Protein AF-A0A7Z1DRC7-F1 (afdb_monomer_lite)

Organism: NCBI:txid355591

pLDDT: mean 90.11, std 12.19, range [39.25, 98.56]

Structure (mmCIF, N/CA/C/O backbone):
data_AF-A0A7Z1DRC7-F1
#
_entry.id   AF-A0A7Z1DRC7-F1
#
loop_
_atom_site.group_PDB
_atom_site.id
_atom_site.type_symbol
_atom_site.label_atom_id
_atom_site.label_alt_id
_atom_site.label_comp_id
_atom_site.label_asym_id
_atom_site.label_entity_id
_atom_site.label_seq_id
_atom_site.pdbx_PDB_ins_code
_atom_site.Cartn_x
_atom_site.Cartn_y
_atom_site.Cartn_z
_atom_site.occupancy
_atom_site.B_iso_or_equiv
_atom_site.auth_seq_id
_atom_site.auth_comp_id
_atom_site.auth_asym_id
_atom_site.auth_atom_id
_atom_site.pdbx_PDB_model_num
ATOM 1 N N . MET A 1 1 ? 18.054 2.352 -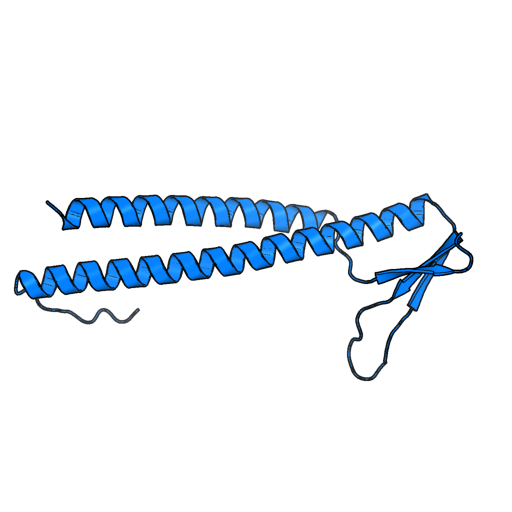37.377 1.00 63.81 1 MET A N 1
ATOM 2 C CA . MET A 1 1 ? 16.951 3.213 -36.873 1.00 63.81 1 MET A CA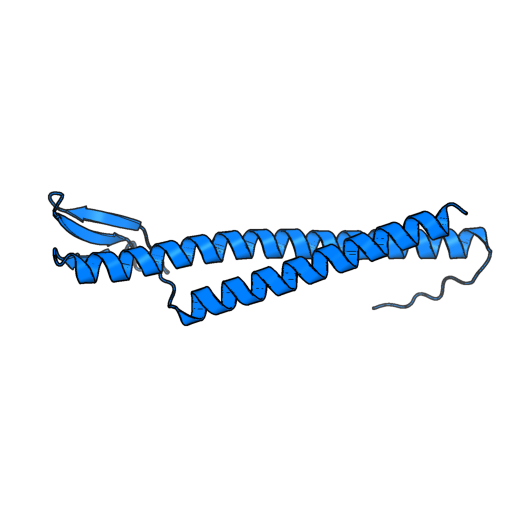 1
ATOM 3 C C . MET A 1 1 ? 15.919 2.519 -35.963 1.00 63.81 1 MET A C 1
ATOM 5 O O . MET A 1 1 ? 15.218 3.241 -35.269 1.00 63.81 1 MET A O 1
ATOM 9 N N . LYS A 1 2 ? 15.790 1.175 -35.916 1.00 77.56 2 LYS A N 1
ATOM 10 C CA . LYS A 1 2 ? 14.844 0.486 -34.998 1.00 77.56 2 LYS A CA 1
ATOM 11 C C . LYS A 1 2 ? 15.311 0.447 -33.530 1.00 77.56 2 LYS A C 1
ATOM 13 O O . LYS A 1 2 ? 14.524 0.771 -32.655 1.00 77.56 2 LYS A O 1
ATOM 18 N N . VAL A 1 3 ? 16.591 0.157 -33.279 1.00 76.88 3 VAL A N 1
ATOM 19 C CA . VAL A 1 3 ? 17.167 0.044 -31.918 1.00 76.88 3 VAL A CA 1
ATOM 20 C C . VAL A 1 3 ? 17.033 1.338 -31.108 1.00 76.88 3 VAL A C 1
ATOM 22 O O . VAL A 1 3 ? 16.584 1.298 -29.972 1.00 76.88 3 VAL A O 1
ATOM 25 N N . LEU A 1 4 ? 17.327 2.496 -31.712 1.00 79.25 4 LEU A N 1
ATOM 26 C CA . LEU A 1 4 ? 17.179 3.800 -31.046 1.00 79.25 4 LEU A CA 1
ATOM 27 C C . LEU A 1 4 ? 15.726 4.101 -30.646 1.00 79.25 4 LEU A C 1
ATOM 29 O O . LEU A 1 4 ? 15.490 4.685 -29.595 1.00 79.25 4 LEU A O 1
ATOM 33 N N . LYS A 1 5 ? 14.747 3.677 -31.461 1.00 81.25 5 LYS A N 1
ATOM 34 C CA . LYS A 1 5 ? 13.321 3.829 -31.131 1.00 81.25 5 LYS A CA 1
ATOM 35 C C . LYS A 1 5 ? 12.917 2.925 -29.965 1.00 81.25 5 LYS A C 1
ATOM 37 O O . LYS A 1 5 ? 12.190 3.373 -29.086 1.00 81.25 5 LYS A O 1
ATOM 42 N N . SER A 1 6 ? 13.407 1.684 -29.941 1.00 85.31 6 SER A N 1
ATOM 43 C CA . SER A 1 6 ? 13.186 0.757 -28.825 1.00 85.31 6 SER A CA 1
ATOM 44 C C . SER A 1 6 ? 13.815 1.268 -27.528 1.00 85.31 6 SER A C 1
ATOM 46 O O . SER A 1 6 ? 13.143 1.274 -26.505 1.00 85.31 6 SE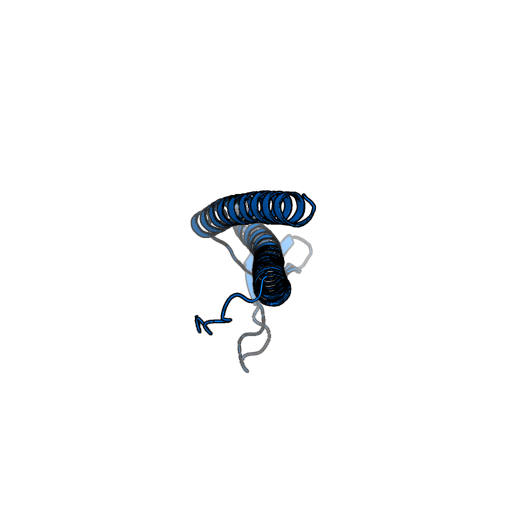R A O 1
ATOM 48 N N . LEU A 1 7 ? 15.049 1.780 -27.579 1.00 88.12 7 LEU A N 1
ATOM 49 C CA . LEU A 1 7 ? 15.734 2.341 -26.412 1.00 88.12 7 LEU A CA 1
ATOM 50 C C . LEU A 1 7 ? 14.983 3.548 -25.834 1.00 88.12 7 LEU A C 1
ATOM 52 O O . LEU A 1 7 ? 14.722 3.588 -24.637 1.00 88.12 7 LEU A O 1
ATOM 56 N N . ALA A 1 8 ? 14.573 4.492 -26.687 1.00 89.81 8 ALA A N 1
ATOM 57 C CA . ALA A 1 8 ? 13.797 5.654 -26.255 1.00 89.81 8 ALA A CA 1
ATOM 58 C C . ALA A 1 8 ? 12.453 5.250 -25.618 1.00 89.81 8 ALA A C 1
ATOM 60 O O . ALA A 1 8 ? 12.024 5.852 -24.637 1.00 89.81 8 ALA A O 1
ATOM 61 N N . SER A 1 9 ? 11.802 4.206 -26.145 1.00 92.12 9 SER A N 1
ATOM 62 C CA . SER A 1 9 ? 10.574 3.669 -25.553 1.00 92.12 9 SER A CA 1
ATOM 63 C C . SER A 1 9 ? 10.816 3.028 -24.185 1.00 92.12 9 SER A C 1
ATOM 65 O O . SER A 1 9 ? 10.025 3.259 -23.275 1.00 92.12 9 SER A O 1
ATOM 67 N N . ILE A 1 10 ? 11.877 2.227 -24.031 1.00 92.06 10 ILE A N 1
ATOM 68 C CA . ILE A 1 10 ? 12.229 1.591 -22.751 1.00 92.06 10 ILE A CA 1
ATOM 69 C C . ILE A 1 10 ? 12.542 2.665 -21.709 1.00 92.06 10 ILE A C 1
ATOM 71 O O . ILE A 1 10 ? 12.008 2.617 -20.606 1.00 92.06 10 ILE A O 1
ATOM 75 N N . GLN A 1 11 ? 13.324 3.682 -22.082 1.00 92.81 11 GLN A N 1
ATOM 76 C CA . GLN A 1 11 ? 13.646 4.801 -21.201 1.00 92.81 11 GLN A CA 1
ATOM 77 C C . GLN A 1 11 ? 12.384 5.534 -20.724 1.00 92.81 11 GLN A C 1
ATOM 79 O O . GLN A 1 11 ? 12.211 5.738 -19.524 1.00 92.81 11 GLN A O 1
ATOM 84 N N . ALA A 1 12 ? 11.469 5.878 -21.636 1.00 95.00 12 ALA A N 1
ATOM 85 C CA . ALA A 1 12 ? 10.235 6.573 -21.274 1.00 95.00 12 ALA A CA 1
ATOM 86 C C . ALA A 1 12 ? 9.348 5.740 -20.329 1.00 95.00 12 ALA A C 1
ATOM 88 O O . ALA A 1 12 ? 8.743 6.277 -19.400 1.00 95.00 12 ALA A O 1
ATOM 89 N N . GLN A 1 13 ? 9.279 4.421 -20.544 1.00 96.06 13 GLN A N 1
ATOM 90 C CA . GLN A 1 13 ? 8.551 3.512 -19.657 1.00 96.06 13 GLN A CA 1
ATOM 91 C C . GLN A 1 13 ? 9.223 3.405 -18.284 1.00 96.06 13 GLN A C 1
ATOM 93 O O . GLN A 1 13 ? 8.529 3.458 -17.271 1.00 96.06 13 GLN A O 1
ATOM 98 N N . TYR A 1 14 ? 10.553 3.322 -18.240 1.00 96.12 14 TYR A N 1
ATOM 99 C CA . TYR A 1 14 ? 11.318 3.269 -16.997 1.00 96.12 14 TYR A CA 1
ATOM 100 C C . TYR A 1 14 ? 11.079 4.522 -16.146 1.00 96.12 14 TYR A C 1
ATOM 102 O O . TYR A 1 14 ? 10.688 4.419 -14.984 1.00 96.12 14 TYR A O 1
ATOM 110 N N . GLU A 1 15 ? 11.218 5.710 -16.742 1.00 96.31 15 GLU A N 1
ATOM 111 C CA . GLU A 1 15 ? 10.976 6.992 -16.068 1.00 96.31 15 GLU A CA 1
ATOM 112 C C . GLU A 1 15 ? 9.542 7.092 -15.523 1.00 96.31 15 GLU A C 1
ATOM 114 O O . GLU A 1 15 ? 9.332 7.515 -14.383 1.00 96.31 15 GLU A O 1
ATOM 119 N N . ALA A 1 16 ? 8.547 6.655 -16.302 1.00 97.12 16 ALA A N 1
ATOM 120 C CA . ALA A 1 16 ? 7.152 6.652 -15.872 1.00 97.12 16 ALA A CA 1
ATOM 121 C C . ALA A 1 16 ? 6.911 5.715 -14.675 1.00 97.12 16 ALA A C 1
ATOM 123 O O . ALA A 1 16 ? 6.231 6.098 -13.720 1.00 97.12 16 ALA A O 1
ATOM 124 N N . VAL A 1 17 ? 7.482 4.507 -14.703 1.00 97.25 17 VAL A N 1
ATOM 125 C CA . VAL A 1 17 ? 7.333 3.524 -13.622 1.00 97.25 17 VAL A CA 1
ATOM 126 C C . VAL A 1 17 ? 8.032 3.995 -12.346 1.00 97.25 17 VAL A C 1
ATOM 128 O O . VAL A 1 17 ? 7.432 3.921 -11.274 1.00 97.25 17 VAL A O 1
ATOM 131 N N . VAL A 1 18 ? 9.254 4.533 -12.442 1.00 97.25 18 VAL A N 1
ATOM 132 C CA . VAL A 1 18 ? 9.982 5.087 -11.286 1.00 97.25 18 VAL A CA 1
ATOM 133 C C . VAL A 1 18 ? 9.192 6.221 -10.639 1.00 97.25 18 VAL A C 1
ATOM 135 O O . VAL A 1 18 ? 8.982 6.209 -9.425 1.00 97.25 18 VAL A O 1
ATOM 138 N N . ARG A 1 19 ? 8.675 7.159 -11.441 1.00 97.88 19 ARG A N 1
ATOM 139 C CA . ARG A 1 19 ? 7.872 8.280 -10.937 1.00 97.88 19 ARG A CA 1
ATOM 140 C C . ARG A 1 19 ? 6.617 7.811 -10.202 1.00 97.88 19 ARG A C 1
ATOM 142 O O . ARG A 1 19 ? 6.254 8.373 -9.167 1.00 97.88 19 ARG A O 1
ATOM 149 N N . GLU A 1 20 ? 5.948 6.787 -10.726 1.00 97.69 20 GLU A N 1
ATOM 150 C CA . GLU A 1 20 ? 4.774 6.214 -10.070 1.00 97.69 20 GLU A CA 1
ATOM 151 C C . GLU A 1 20 ? 5.153 5.536 -8.747 1.00 97.69 20 GLU A C 1
ATOM 153 O O . GLU A 1 20 ? 4.491 5.765 -7.736 1.00 97.69 20 GLU A O 1
ATOM 158 N N . ILE A 1 21 ? 6.246 4.764 -8.715 1.00 97.81 21 ILE A N 1
ATOM 159 C CA . ILE A 1 21 ? 6.758 4.139 -7.486 1.00 97.81 21 ILE A CA 1
ATOM 160 C C . ILE A 1 2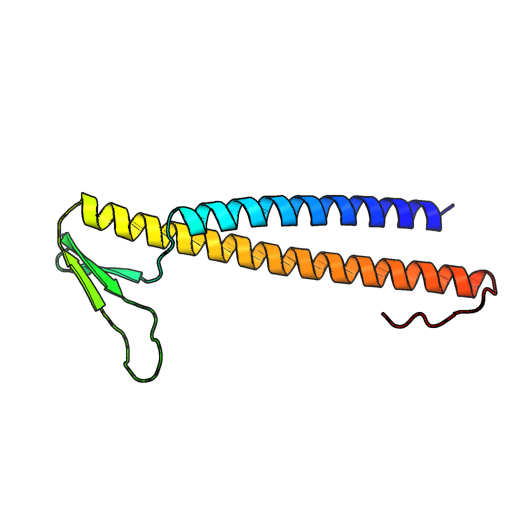1 ? 7.033 5.194 -6.410 1.00 97.81 21 ILE A C 1
ATOM 162 O O . ILE A 1 21 ? 6.610 5.030 -5.264 1.00 97.81 21 ILE A O 1
ATOM 166 N N . GLU A 1 22 ? 7.706 6.290 -6.761 1.00 97.62 22 GLU A N 1
ATOM 167 C CA . GLU A 1 22 ? 7.979 7.389 -5.830 1.00 97.62 22 GLU A CA 1
ATOM 168 C C . GLU A 1 22 ? 6.685 8.006 -5.285 1.00 97.62 22 GLU A C 1
ATOM 170 O O . GLU A 1 22 ? 6.546 8.191 -4.072 1.00 97.62 22 GLU A O 1
ATOM 175 N N . SER A 1 23 ? 5.699 8.254 -6.154 1.00 97.94 23 SER A N 1
ATOM 176 C CA . SER A 1 23 ? 4.391 8.782 -5.748 1.00 97.94 23 SER A CA 1
ATOM 177 C C . SER A 1 23 ? 3.662 7.851 -4.773 1.00 97.94 23 SER A C 1
ATOM 179 O O . SER A 1 23 ? 3.153 8.299 -3.740 1.00 97.94 23 SER A O 1
ATOM 181 N N . LEU A 1 24 ? 3.635 6.546 -5.057 1.00 98.06 24 LEU A N 1
ATOM 182 C CA . LEU A 1 24 ? 2.982 5.556 -4.198 1.00 98.06 24 LEU A CA 1
ATOM 183 C C . LEU A 1 24 ? 3.692 5.421 -2.845 1.00 98.06 24 LEU A C 1
ATOM 185 O O . LEU A 1 24 ? 3.019 5.351 -1.816 1.00 98.06 24 LEU A O 1
ATOM 189 N N . LYS A 1 25 ? 5.031 5.481 -2.811 1.00 97.81 25 LYS A N 1
ATOM 190 C CA . LYS A 1 25 ? 5.809 5.476 -1.559 1.00 97.81 25 LYS A CA 1
ATOM 191 C C . LYS A 1 25 ? 5.500 6.688 -0.680 1.00 97.81 25 LYS A C 1
ATOM 193 O O . LYS A 1 25 ? 5.395 6.553 0.541 1.00 97.81 25 LYS A O 1
ATOM 198 N N . VAL A 1 26 ? 5.303 7.869 -1.273 1.00 98.25 26 VAL A N 1
ATOM 199 C CA . VAL A 1 26 ? 4.867 9.064 -0.529 1.00 98.25 26 VAL A CA 1
ATOM 200 C C . VAL A 1 26 ? 3.492 8.838 0.107 1.00 98.25 26 VAL A C 1
ATOM 202 O O . VAL A 1 26 ? 3.321 9.125 1.294 1.00 98.25 26 VAL A O 1
ATOM 205 N N . LYS A 1 27 ? 2.534 8.270 -0.638 1.00 98.25 27 LYS A N 1
ATOM 206 C CA . LYS A 1 27 ? 1.189 7.955 -0.123 1.00 98.25 27 LYS A CA 1
ATOM 207 C C . LYS A 1 27 ? 1.229 6.920 1.003 1.00 98.25 27 LYS A C 1
ATOM 209 O O . LYS A 1 27 ? 0.681 7.171 2.074 1.00 98.25 27 LYS A O 1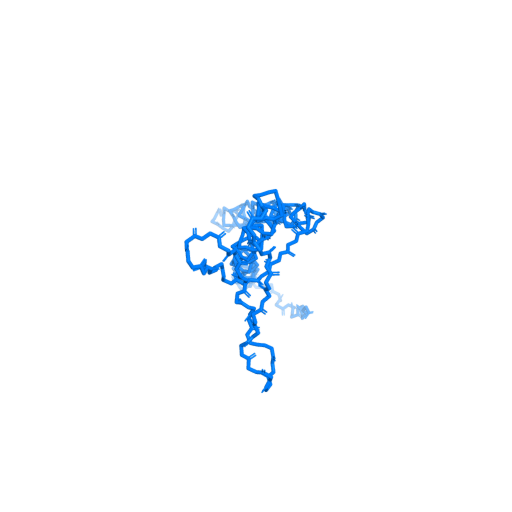
ATOM 214 N N . GLN A 1 28 ? 1.953 5.816 0.819 1.00 98.19 28 GLN A N 1
ATOM 215 C CA . GLN A 1 28 ? 2.147 4.798 1.856 1.00 98.19 28 GLN A CA 1
ATOM 216 C C . GLN A 1 28 ? 2.735 5.385 3.148 1.00 98.19 28 GLN A C 1
ATOM 218 O O . GLN A 1 28 ? 2.279 5.066 4.248 1.00 98.19 28 GLN A O 1
ATOM 223 N N . ASN A 1 29 ? 3.722 6.279 3.033 1.00 98.19 29 ASN A N 1
ATOM 224 C CA . ASN A 1 29 ? 4.310 6.953 4.190 1.00 98.19 29 ASN A CA 1
ATOM 225 C C . ASN A 1 29 ? 3.317 7.887 4.894 1.00 98.19 29 ASN A C 1
ATOM 227 O O . ASN A 1 29 ? 3.334 7.971 6.123 1.00 98.19 29 ASN A O 1
ATOM 231 N N . ALA A 1 30 ? 2.451 8.577 4.149 1.00 98.25 30 ALA A N 1
ATOM 232 C CA . ALA A 1 30 ? 1.398 9.403 4.733 1.00 98.25 30 ALA A CA 1
ATOM 233 C C . ALA A 1 30 ? 0.383 8.554 5.519 1.00 98.25 30 ALA A C 1
ATOM 235 O O . ALA A 1 30 ? 0.071 8.891 6.661 1.00 98.25 30 ALA A O 1
ATOM 236 N N . LEU A 1 31 ? -0.052 7.417 4.963 1.00 98.25 31 LEU A N 1
ATOM 237 C CA . LEU A 1 31 ? -0.957 6.479 5.640 1.00 98.25 31 LEU A CA 1
ATOM 238 C C . LEU A 1 31 ? -0.339 5.918 6.924 1.00 98.25 31 LEU A C 1
ATOM 240 O O . LEU A 1 31 ? -0.973 5.951 7.977 1.00 98.25 31 LEU A O 1
ATOM 244 N N . LYS A 1 32 ? 0.929 5.488 6.866 1.00 97.38 32 LYS A N 1
ATOM 245 C CA . LYS A 1 32 ? 1.686 5.029 8.042 1.00 97.38 32 LYS A CA 1
ATOM 246 C C . LYS A 1 32 ? 1.753 6.093 9.135 1.00 97.38 32 LYS A C 1
ATOM 248 O O . LYS A 1 32 ? 1.488 5.789 10.294 1.00 97.38 32 LYS A O 1
ATOM 253 N N . LYS A 1 33 ? 2.064 7.344 8.775 1.00 97.94 33 LYS A N 1
ATOM 254 C CA . LYS A 1 33 ? 2.103 8.470 9.726 1.00 97.94 33 LYS A CA 1
ATOM 255 C C . LYS A 1 33 ? 0.736 8.769 10.344 1.00 97.94 33 LYS A C 1
ATOM 257 O O . LYS A 1 33 ? 0.680 9.145 11.508 1.00 97.94 33 LYS A O 1
ATOM 262 N N . ALA A 1 34 ? -0.346 8.587 9.589 1.00 97.19 34 ALA A N 1
ATOM 263 C CA . ALA A 1 34 ? -1.716 8.737 10.080 1.00 97.19 34 ALA A CA 1
ATOM 264 C C . ALA A 1 34 ? -2.191 7.557 10.957 1.00 97.19 34 ALA A C 1
ATOM 266 O O . ALA A 1 34 ? -3.279 7.620 11.529 1.00 97.19 34 ALA A O 1
ATOM 267 N N . GLY A 1 35 ? -1.392 6.493 11.073 1.00 97.50 35 GLY A N 1
ATOM 268 C CA . GLY A 1 35 ? -1.697 5.289 11.839 1.00 97.50 35 GLY A CA 1
ATOM 269 C C . GLY A 1 35 ? -2.590 4.330 11.059 1.00 97.50 35 GLY A C 1
ATOM 270 O O . GLY A 1 35 ? -3.720 4.669 10.711 1.00 97.50 35 GLY A O 1
ATOM 271 N N . ILE A 1 36 ? -2.093 3.124 10.811 1.00 97.81 36 ILE A N 1
ATOM 272 C CA . ILE A 1 36 ? -2.842 2.032 10.181 1.00 97.81 36 ILE A CA 1
ATOM 273 C C . ILE A 1 36 ? -3.181 0.976 11.228 1.00 97.81 36 ILE A C 1
ATOM 275 O O . ILE A 1 36 ? -2.449 0.812 12.205 1.00 97.81 36 ILE A O 1
ATOM 279 N N . ASP A 1 37 ? -4.281 0.266 11.021 1.00 96.25 37 ASP A N 1
ATOM 280 C CA . ASP A 1 37 ? -4.680 -0.861 11.855 1.00 96.25 37 ASP A CA 1
ATOM 281 C C . ASP A 1 37 ? -5.279 -1.976 10.983 1.00 96.25 37 ASP A C 1
ATOM 283 O O . ASP A 1 37 ? -5.599 -1.758 9.816 1.00 96.25 37 ASP A O 1
ATOM 287 N N . TYR A 1 38 ? -5.427 -3.178 11.537 1.00 94.69 38 TYR A N 1
ATOM 288 C CA . TYR A 1 38 ? -5.884 -4.355 10.807 1.00 94.69 38 TYR A CA 1
ATOM 289 C C . TYR A 1 38 ? -6.884 -5.187 11.603 1.00 94.69 38 TYR A C 1
ATOM 291 O O . TYR A 1 38 ? -6.695 -5.511 12.778 1.00 94.69 38 TYR A O 1
ATOM 299 N N . GLY A 1 39 ? -7.943 -5.612 10.925 1.00 94.38 39 GLY A N 1
ATOM 300 C CA . GLY A 1 39 ? -8.948 -6.505 11.480 1.00 94.38 39 GLY A CA 1
ATOM 301 C C . GLY A 1 39 ? -10.287 -6.364 10.777 1.00 94.38 39 GLY A C 1
ATOM 302 O O . GLY A 1 39 ? -10.473 -5.526 9.896 1.00 94.38 39 GLY A O 1
ATOM 303 N N . THR A 1 40 ? -11.237 -7.206 11.167 1.00 95.56 40 THR A N 1
ATOM 304 C CA . THR A 1 40 ? -12.588 -7.190 10.604 1.00 95.56 40 THR A CA 1
ATOM 305 C C . THR A 1 40 ? -13.564 -6.578 11.607 1.00 95.56 40 THR A C 1
ATOM 307 O O . THR A 1 40 ? -13.739 -7.137 12.695 1.00 95.56 40 THR A O 1
ATOM 310 N N . PRO A 1 41 ? -14.231 -5.460 11.266 1.00 96.38 41 PRO A N 1
ATOM 311 C CA . PRO A 1 41 ? -15.297 -4.901 12.084 1.00 96.38 41 PRO A CA 1
ATOM 312 C C . PRO A 1 41 ? -16.447 -5.893 12.266 1.00 96.38 41 PRO A C 1
ATOM 314 O O . PRO A 1 41 ? -16.917 -6.516 11.314 1.00 96.38 41 PRO A O 1
ATOM 317 N N . ASN A 1 42 ? -16.935 -6.026 13.494 1.00 95.88 42 ASN A N 1
ATOM 318 C CA . ASN A 1 42 ? -18.124 -6.801 13.800 1.00 95.88 42 ASN A CA 1
ATOM 319 C C . ASN A 1 42 ? -18.965 -6.091 14.865 1.00 95.88 42 ASN A C 1
ATOM 321 O O . ASN A 1 42 ? -18.440 -5.612 15.865 1.00 95.88 42 ASN A O 1
ATOM 325 N N . TYR A 1 43 ? -20.282 -6.055 14.674 1.00 95.50 43 TYR A N 1
ATOM 326 C CA . TYR A 1 43 ? -21.194 -5.382 15.594 1.00 95.50 43 TYR A CA 1
ATOM 327 C C . TYR A 1 43 ? -21.988 -6.391 16.421 1.00 95.50 43 TYR A C 1
ATOM 329 O O . TYR A 1 43 ? -22.706 -7.235 15.887 1.00 95.50 43 TYR A O 1
ATOM 337 N N . LYS A 1 44 ? -21.907 -6.274 17.749 1.00 93.50 44 LYS A N 1
ATOM 338 C CA . LYS A 1 44 ? -22.784 -6.989 18.681 1.00 93.50 44 LYS A CA 1
ATOM 339 C C . LYS A 1 44 ? -24.045 -6.157 18.912 1.00 93.50 44 LYS A C 1
ATOM 341 O O . LYS A 1 44 ? -23.956 -4.962 19.192 1.00 93.50 44 LYS A O 1
ATOM 346 N N . GLN A 1 45 ? -25.214 -6.793 18.785 1.00 93.12 45 GLN A N 1
ATOM 347 C CA . GLN A 1 45 ? -26.531 -6.145 18.938 1.00 93.12 45 GLN A CA 1
ATOM 348 C C . GLN A 1 45 ? -26.705 -4.894 18.049 1.00 93.12 45 GLN A C 1
ATOM 350 O O . GLN A 1 45 ? -27.389 -3.952 18.429 1.00 93.12 45 GLN A O 1
ATOM 355 N N . GLY A 1 46 ? -26.022 -4.845 16.899 1.00 91.94 46 GLY A N 1
ATOM 356 C CA . GLY A 1 46 ? -26.068 -3.708 15.972 1.00 91.94 46 GLY A CA 1
ATOM 357 C C . GLY A 1 46 ? -25.458 -2.397 16.488 1.00 91.94 46 GLY A C 1
ATOM 358 O O . GLY A 1 46 ? -25.501 -1.407 15.772 1.00 91.94 46 GLY A O 1
ATOM 359 N N . ARG A 1 47 ? -24.888 -2.368 17.702 1.00 94.38 47 ARG A N 1
ATOM 360 C CA . ARG A 1 47 ? -24.420 -1.129 18.351 1.00 94.38 47 ARG A CA 1
ATOM 361 C C . ARG A 1 47 ? -22.967 -1.180 18.804 1.00 94.38 47 ARG A C 1
ATOM 363 O O . ARG A 1 47 ? -22.255 -0.185 18.705 1.00 94.38 47 ARG A O 1
ATOM 370 N N . TYR A 1 48 ? -22.531 -2.313 19.343 1.00 96.25 48 TYR A N 1
ATOM 371 C CA . TYR A 1 48 ? -21.234 -2.409 20.003 1.00 96.25 48 TYR A CA 1
ATOM 372 C C . TYR A 1 48 ? -20.193 -2.965 19.042 1.00 96.25 48 TYR A C 1
ATOM 374 O O . TYR A 1 48 ? -20.271 -4.135 18.656 1.00 96.25 48 TYR A O 1
ATOM 382 N N . LEU A 1 49 ? -19.222 -2.136 18.672 1.00 97.56 49 LEU A N 1
ATOM 383 C CA . LEU A 1 49 ? -18.138 -2.533 17.789 1.00 97.56 49 LEU A CA 1
ATOM 384 C C . LEU A 1 49 ? -17.146 -3.429 18.535 1.00 97.56 49 LEU A C 1
ATOM 386 O O . LEU A 1 49 ? -16.669 -3.103 19.627 1.00 97.56 49 LEU A O 1
ATOM 390 N N . ARG A 1 50 ? -16.807 -4.545 17.896 1.00 96.62 50 ARG A N 1
ATOM 391 C CA . ARG A 1 50 ? -15.627 -5.353 18.185 1.00 96.62 50 ARG A CA 1
ATOM 392 C C . ARG A 1 50 ? -14.816 -5.543 16.908 1.00 96.62 50 ARG A C 1
ATOM 394 O O . ARG A 1 50 ? -15.394 -5.693 15.833 1.00 96.62 50 ARG A O 1
ATOM 401 N N . ILE A 1 51 ? -13.497 -5.568 17.026 1.00 96.44 51 ILE A N 1
ATOM 402 C CA . ILE A 1 51 ? -12.594 -5.881 15.920 1.00 96.44 51 ILE A CA 1
ATOM 403 C C . ILE A 1 51 ? -12.141 -7.324 16.066 1.00 96.44 51 ILE A C 1
ATOM 405 O O . ILE A 1 51 ? -11.610 -7.719 17.102 1.00 96.44 51 ILE A O 1
ATOM 409 N N . VAL A 1 52 ? -12.370 -8.122 15.029 1.00 94.62 52 VAL A N 1
ATOM 410 C CA . VAL A 1 52 ? -11.781 -9.456 14.920 1.00 94.62 52 VAL A CA 1
ATOM 411 C C . VAL A 1 52 ? -10.363 -9.275 14.401 1.00 94.62 52 VAL A C 1
ATOM 413 O O . VAL A 1 52 ? -10.174 -8.883 13.248 1.00 94.62 52 VAL A O 1
ATOM 416 N N . ARG A 1 53 ? -9.370 -9.509 15.258 1.00 91.62 53 ARG A N 1
ATOM 417 C CA . ARG A 1 53 ? -7.961 -9.380 14.887 1.00 91.62 53 ARG A CA 1
ATOM 418 C C . ARG A 1 53 ? -7.539 -10.572 14.016 1.00 91.62 53 ARG A C 1
ATOM 420 O O . ARG A 1 53 ? -8.069 -11.675 14.208 1.00 91.62 53 ARG A O 1
ATOM 427 N N . PRO A 1 54 ? -6.620 -10.371 13.053 1.00 85.69 54 PRO A N 1
ATOM 428 C CA . PRO A 1 54 ? -6.005 -11.476 12.326 1.00 85.69 54 PRO A CA 1
ATOM 429 C C . PRO A 1 54 ? -5.445 -12.499 13.315 1.00 85.69 54 PRO A C 1
ATOM 431 O O . PRO A 1 54 ? -4.950 -12.126 14.377 1.00 85.69 54 PRO A O 1
ATOM 434 N N . ALA A 1 55 ? -5.545 -13.786 12.990 1.00 83.50 55 ALA A N 1
ATOM 435 C CA . ALA A 1 55 ? -4.934 -14.811 13.824 1.00 83.50 55 ALA A CA 1
ATOM 436 C C . ALA A 1 55 ? -3.409 -14.670 13.723 1.00 83.50 55 ALA A C 1
ATOM 438 O O . ALA A 1 55 ? -2.838 -14.910 12.662 1.00 83.50 55 ALA A O 1
ATOM 439 N N . THR A 1 56 ? -2.775 -14.250 14.812 1.00 70.00 56 THR A N 1
ATOM 440 C CA . THR A 1 56 ? -1.327 -14.327 14.985 1.00 70.00 56 THR A CA 1
ATOM 441 C C . THR A 1 56 ? -1.033 -15.533 15.875 1.00 70.00 56 THR A C 1
ATOM 443 O O . THR A 1 56 ? -1.529 -15.635 16.999 1.00 70.00 56 THR A O 1
ATOM 446 N N . ASP A 1 57 ? -0.269 -16.480 15.333 1.00 68.19 57 ASP A N 1
ATOM 447 C CA . ASP A 1 57 ? 0.160 -17.722 15.987 1.00 68.19 57 ASP A CA 1
ATOM 448 C C . ASP A 1 57 ? -0.982 -18.623 16.517 1.00 68.19 57 ASP A C 1
ATOM 450 O O . ASP A 1 57 ? -2.163 -18.480 16.189 1.00 68.19 57 ASP A O 1
ATOM 454 N N . GLU A 1 58 ? -0.618 -19.595 17.359 1.00 66.31 58 GLU A N 1
ATOM 455 C CA . GLU A 1 58 ? -1.490 -20.627 17.945 1.00 66.31 58 GLU A CA 1
ATOM 456 C C . GLU A 1 58 ? -2.573 -20.081 18.902 1.00 66.31 58 GLU A C 1
ATOM 458 O O . GLU A 1 58 ? -3.387 -20.838 19.427 1.00 66.31 58 GLU A O 1
ATOM 463 N N . ARG A 1 59 ? -2.625 -18.762 19.139 1.00 67.25 59 ARG A N 1
ATOM 464 C CA . ARG A 1 59 ? -3.523 -18.132 20.128 1.00 67.25 59 ARG A CA 1
ATOM 465 C C . ARG A 1 59 ? -4.966 -17.948 19.644 1.00 67.25 59 ARG A C 1
ATOM 467 O O . ARG A 1 59 ? -5.803 -17.459 20.403 1.00 67.25 59 ARG A O 1
ATOM 474 N N . GLY A 1 60 ? -5.274 -18.367 18.416 1.00 73.88 60 GLY A N 1
ATOM 475 C CA . GLY A 1 60 ? -6.618 -18.302 17.845 1.00 73.88 60 GLY A CA 1
ATOM 476 C C . GLY A 1 60 ? -7.101 -16.871 17.569 1.00 73.88 60 GLY A C 1
ATOM 477 O O . GLY A 1 60 ? -6.362 -15.896 17.684 1.00 73.88 60 GLY A O 1
ATOM 478 N N . ARG A 1 61 ? -8.368 -16.733 17.153 1.00 81.19 61 ARG A N 1
ATOM 479 C CA . ARG A 1 61 ? -8.960 -15.423 16.826 1.00 81.19 61 ARG A CA 1
ATOM 480 C C . ARG A 1 61 ? -9.160 -14.587 18.086 1.00 81.19 61 ARG A C 1
ATOM 482 O O . ARG A 1 61 ? -9.905 -14.989 18.979 1.00 81.19 61 ARG A O 1
ATOM 489 N N . GLN A 1 62 ? -8.580 -13.392 18.104 1.00 87.50 62 GLN A N 1
ATOM 490 C CA . GLN A 1 62 ? -8.792 -12.422 19.173 1.00 87.50 62 GLN A CA 1
ATOM 491 C C . GLN A 1 62 ? -9.874 -11.410 18.795 1.00 87.50 62 GLN A C 1
ATOM 493 O O . GLN A 1 62 ? -9.992 -10.992 17.642 1.00 87.50 62 GLN A O 1
ATOM 498 N N . PHE A 1 63 ? -10.667 -11.019 19.790 1.00 90.62 63 PHE A N 1
ATOM 499 C CA . PHE A 1 63 ? -11.671 -9.971 19.662 1.00 90.62 63 PHE A CA 1
ATOM 500 C C . PHE A 1 63 ? -11.278 -8.801 20.548 1.00 90.62 63 PHE A C 1
ATOM 502 O O . PHE A 1 63 ? -11.164 -8.953 21.762 1.00 90.62 63 PHE A O 1
ATOM 509 N N . GLU A 1 64 ? -11.142 -7.628 19.951 1.00 93.56 64 GLU A N 1
ATOM 510 C CA . GLU A 1 64 ? -10.966 -6.384 20.685 1.00 93.56 64 GLU A CA 1
ATOM 511 C C . GLU A 1 64 ? -12.303 -5.659 20.793 1.00 93.56 64 GLU A C 1
ATOM 513 O O . GLU A 1 64 ? -12.988 -5.460 19.791 1.00 93.56 64 GLU A O 1
ATOM 518 N N . TYR A 1 65 ? -12.704 -5.285 22.005 1.00 95.94 65 TYR A N 1
ATOM 519 C CA . TYR A 1 65 ? -13.972 -4.604 22.247 1.00 95.94 65 TYR A CA 1
ATOM 520 C C . TYR A 1 65 ? -13.778 -3.086 22.292 1.00 95.94 65 TYR A C 1
ATOM 522 O O . TYR A 1 65 ? -13.114 -2.577 23.189 1.00 95.94 65 TYR A O 1
ATOM 530 N N . ILE A 1 66 ? -14.403 -2.369 21.354 1.00 96.75 66 ILE A N 1
ATOM 531 C CA . ILE A 1 66 ? -14.329 -0.900 21.253 1.00 96.75 66 ILE A CA 1
ATOM 532 C C . ILE A 1 66 ? -15.523 -0.239 21.957 1.00 96.75 66 ILE A C 1
ATOM 534 O O . ILE A 1 66 ? -15.409 0.846 22.525 1.00 96.75 66 ILE A O 1
ATOM 538 N N . GLY A 1 67 ? -16.680 -0.909 21.962 1.00 96.88 67 GLY A N 1
ATOM 539 C CA . GLY A 1 67 ? -17.902 -0.415 22.595 1.00 96.88 67 GLY A CA 1
ATOM 540 C C . GLY A 1 67 ? -18.808 0.364 21.642 1.00 96.88 67 GLY A C 1
ATOM 541 O O . GLY A 1 67 ? -18.810 0.118 20.439 1.00 96.88 67 GLY A O 1
ATOM 542 N N . ALA A 1 68 ? -19.645 1.248 22.188 1.00 97.06 68 ALA A N 1
ATOM 543 C CA . ALA A 1 68 ? -20.713 1.955 21.462 1.00 97.06 68 ALA A CA 1
ATOM 544 C C . ALA A 1 68 ? -20.438 3.449 21.222 1.00 97.06 68 ALA A C 1
ATOM 546 O O . ALA A 1 68 ? -21.316 4.148 20.725 1.00 97.06 68 ALA A O 1
ATOM 547 N N . ASP A 1 69 ? -19.272 3.938 21.637 1.00 97.81 69 ASP A N 1
ATOM 548 C CA . ASP A 1 69 ? -18.866 5.333 21.472 1.00 97.81 69 ASP A CA 1
ATOM 549 C C . ASP A 1 69 ? -18.572 5.616 19.984 1.00 97.81 69 ASP A C 1
ATOM 551 O O . ASP A 1 69 ? -17.643 5.007 19.441 1.00 97.81 69 ASP A O 1
ATOM 555 N N . PRO A 1 70 ? -19.343 6.493 19.309 1.00 96.50 70 PRO A N 1
ATOM 556 C CA . PRO A 1 70 ? -19.198 6.726 17.874 1.00 96.50 70 PRO A CA 1
ATOM 557 C C . PRO A 1 70 ? -17.830 7.281 17.478 1.00 96.50 70 PRO A C 1
ATOM 559 O O . PRO A 1 70 ? -17.298 6.888 16.441 1.00 96.50 70 PRO A O 1
ATOM 562 N N . GLU A 1 71 ? -17.235 8.144 18.303 1.00 97.81 71 GLU A N 1
ATOM 563 C CA . GLU A 1 71 ? -15.938 8.754 18.003 1.00 97.81 71 GLU A CA 1
ATOM 564 C C . GLU A 1 71 ? -14.836 7.695 18.066 1.00 97.81 71 GLU A C 1
ATOM 566 O O . GLU A 1 71 ? -14.026 7.567 17.146 1.00 97.81 71 GLU A O 1
ATOM 571 N N . LYS A 1 72 ? -14.862 6.842 19.099 1.00 97.44 72 LYS A N 1
ATOM 572 C CA . LYS A 1 72 ? -13.913 5.720 19.210 1.00 97.44 72 LYS A CA 1
ATOM 573 C C . LYS A 1 72 ? -14.074 4.719 18.072 1.00 97.44 72 LYS A C 1
ATOM 575 O O . LYS A 1 72 ? -13.075 4.248 17.529 1.00 97.44 72 LYS A O 1
ATOM 580 N N . GLN A 1 73 ? -15.313 4.402 17.690 1.00 97.62 73 GLN A N 1
ATOM 581 C CA . GLN A 1 73 ? -15.574 3.537 16.539 1.00 97.62 73 GLN A CA 1
ATOM 582 C C . GLN A 1 73 ? -14.998 4.140 15.258 1.00 97.62 73 GLN A C 1
ATOM 584 O O . GLN A 1 73 ? -14.303 3.448 14.517 1.00 97.62 73 GLN A O 1
ATOM 589 N N . GLN A 1 74 ? -15.238 5.429 15.015 1.00 98.00 74 GLN A N 1
ATOM 590 C CA . GLN A 1 74 ? -14.763 6.110 13.818 1.00 98.00 74 GLN A CA 1
ATOM 591 C C . GLN A 1 74 ? -13.234 6.121 13.728 1.00 98.00 74 GLN A C 1
ATOM 593 O O . GLN A 1 74 ? -12.694 5.870 12.649 1.00 98.00 74 GLN A O 1
ATOM 598 N N . VAL A 1 75 ? -12.531 6.358 14.840 1.00 97.62 75 VAL A N 1
ATOM 599 C CA . VAL A 1 75 ? -11.059 6.335 14.882 1.00 97.62 75 VAL A CA 1
ATOM 600 C C . VAL A 1 75 ? -10.518 4.972 14.445 1.00 97.62 75 VAL A C 1
ATOM 602 O O . VAL A 1 75 ? -9.673 4.909 13.550 1.00 97.62 75 VAL A O 1
ATOM 605 N N . VAL A 1 76 ? -11.040 3.886 15.022 1.00 97.50 76 VAL A N 1
ATOM 606 C CA . VAL A 1 76 ? -10.591 2.516 14.720 1.00 97.50 76 VAL A CA 1
ATOM 607 C C . VAL A 1 76 ? -10.936 2.120 13.285 1.00 97.50 76 VAL A C 1
ATOM 609 O O . VAL A 1 76 ? -10.084 1.607 12.563 1.00 97.50 76 VAL A O 1
ATOM 612 N N . LEU A 1 77 ? -12.160 2.402 12.832 1.00 98.00 77 LEU A N 1
ATOM 613 C CA . LEU A 1 77 ? -12.582 2.106 11.460 1.00 98.00 77 LEU A CA 1
ATOM 614 C C . LEU A 1 77 ? -11.732 2.857 10.431 1.00 98.00 77 LEU A C 1
ATOM 616 O O . LEU A 1 77 ? -11.343 2.276 9.422 1.00 98.00 77 LEU A O 1
ATOM 620 N N . SER A 1 78 ? -11.391 4.117 10.710 1.00 98.25 78 SER A N 1
ATOM 621 C CA . SER A 1 78 ? -10.531 4.913 9.832 1.00 98.25 78 SER A CA 1
ATOM 622 C C . SER A 1 78 ? -9.107 4.354 9.765 1.00 98.25 78 SER A C 1
ATOM 624 O O . SER A 1 78 ? -8.497 4.372 8.701 1.00 98.25 78 SER A O 1
ATOM 626 N N . ALA A 1 79 ? -8.566 3.848 10.878 1.00 98.12 79 ALA A N 1
ATOM 627 C CA . ALA A 1 79 ? -7.253 3.203 10.887 1.00 98.12 79 ALA A CA 1
ATOM 628 C C . ALA A 1 79 ? -7.247 1.891 10.086 1.00 98.12 79 ALA A C 1
ATOM 630 O O . ALA A 1 79 ? -6.308 1.650 9.328 1.00 98.12 79 ALA A O 1
ATOM 631 N N . ILE A 1 80 ? -8.317 1.095 10.193 1.00 97.94 80 ILE A N 1
ATOM 632 C CA . ILE A 1 80 ? -8.504 -0.127 9.398 1.00 97.94 80 ILE A CA 1
ATOM 633 C C . ILE A 1 80 ? -8.609 0.191 7.907 1.00 97.94 80 ILE A C 1
ATOM 635 O O . ILE A 1 80 ? -8.000 -0.491 7.087 1.00 97.94 80 ILE A O 1
ATOM 639 N N . GLU A 1 81 ? -9.355 1.232 7.541 1.00 98.31 81 GLU A N 1
ATOM 640 C CA . GLU A 1 81 ? -9.494 1.624 6.139 1.00 98.31 81 GLU A CA 1
ATOM 641 C C . GLU A 1 81 ? -8.160 2.077 5.537 1.00 98.31 81 GLU A C 1
ATOM 643 O O . GLU A 1 81 ? -7.795 1.635 4.451 1.00 98.31 81 GLU A O 1
ATOM 648 N N . ARG A 1 82 ? -7.365 2.855 6.285 1.00 98.44 82 ARG A N 1
ATOM 649 C CA . ARG A 1 82 ? -5.998 3.205 5.868 1.00 98.44 82 ARG A CA 1
ATOM 650 C C . ARG A 1 82 ? -5.095 1.979 5.724 1.00 98.44 82 ARG A C 1
ATOM 652 O O . ARG A 1 82 ? -4.223 1.987 4.863 1.00 98.44 82 ARG A O 1
ATOM 659 N N . GLY A 1 83 ? -5.288 0.945 6.547 1.00 98.06 83 GLY A N 1
ATOM 660 C CA . GLY A 1 83 ? -4.588 -0.336 6.409 1.00 98.06 83 GLY A CA 1
ATOM 661 C C . GLY A 1 83 ? -4.898 -1.026 5.078 1.00 98.06 83 GLY A C 1
ATOM 662 O O . GLY A 1 83 ? -3.981 -1.458 4.389 1.00 98.06 83 GLY A O 1
ATOM 663 N N . LYS A 1 84 ? -6.169 -1.046 4.659 1.00 97.69 84 LYS A N 1
ATOM 664 C CA . LYS A 1 84 ? -6.558 -1.585 3.343 1.00 97.69 84 LYS A CA 1
ATOM 665 C C . LYS A 1 84 ? -5.961 -0.780 2.193 1.00 97.69 84 LYS A C 1
ATOM 667 O O . LYS A 1 84 ? -5.390 -1.364 1.280 1.00 97.69 84 LYS A O 1
ATOM 672 N N . GLU A 1 85 ? -6.057 0.549 2.257 1.00 98.31 85 GLU A N 1
ATOM 673 C CA . GLU A 1 85 ? -5.468 1.424 1.238 1.00 98.31 85 GLU A CA 1
ATOM 674 C C . GLU A 1 85 ? -3.951 1.205 1.148 1.00 98.31 85 GLU A C 1
ATOM 676 O O . GLU A 1 85 ? -3.390 1.124 0.057 1.00 98.31 85 GLU A O 1
ATOM 681 N N . TYR A 1 86 ? -3.278 1.042 2.290 1.00 98.56 86 TYR A N 1
ATOM 682 C CA . TYR A 1 86 ? -1.856 0.723 2.326 1.00 98.56 86 TYR A CA 1
ATOM 683 C C . TYR A 1 86 ? -1.545 -0.585 1.580 1.00 98.56 86 TYR A C 1
ATOM 685 O O . TYR A 1 86 ? -0.631 -0.595 0.752 1.00 98.56 86 TYR A O 1
ATOM 693 N N . ASP A 1 87 ? -2.300 -1.655 1.844 1.00 97.94 87 ASP A N 1
ATOM 694 C CA . ASP A 1 87 ? -2.102 -2.970 1.221 1.00 97.94 87 ASP A CA 1
ATOM 695 C C . ASP A 1 87 ? -2.366 -2.933 -0.298 1.00 97.94 87 ASP A C 1
ATOM 697 O O . ASP A 1 87 ? -1.638 -3.552 -1.078 1.00 97.94 87 ASP A O 1
ATOM 701 N N . GLU A 1 88 ? -3.361 -2.164 -0.750 1.00 98.12 88 GLU A N 1
ATOM 702 C CA . GLU A 1 88 ? -3.621 -1.940 -2.179 1.00 98.12 88 GLU A CA 1
ATOM 703 C C . GLU A 1 88 ? -2.455 -1.214 -2.866 1.00 98.12 88 GLU A C 1
ATOM 705 O O . GLU A 1 88 ? -2.009 -1.611 -3.951 1.00 98.12 88 GLU A O 1
ATOM 710 N N . LEU A 1 89 ? -1.927 -0.164 -2.228 1.00 98.25 89 LEU A N 1
ATOM 711 C CA . LEU A 1 89 ? -0.751 0.556 -2.721 1.00 98.25 89 LEU A CA 1
ATOM 712 C C . LEU A 1 89 ? 0.486 -0.349 -2.752 1.00 98.25 89 LEU A C 1
ATOM 714 O O . LEU A 1 89 ? 1.275 -0.264 -3.694 1.00 98.25 89 LEU A O 1
ATOM 718 N N . ASP A 1 90 ? 0.638 -1.228 -1.761 1.00 97.88 90 ASP A N 1
ATOM 719 C CA . ASP A 1 90 ? 1.737 -2.190 -1.682 1.00 97.88 90 ASP A CA 1
ATOM 720 C C . ASP A 1 90 ? 1.681 -3.208 -2.827 1.00 97.88 90 ASP A C 1
ATOM 722 O O . ASP A 1 90 ? 2.649 -3.379 -3.571 1.00 97.88 90 ASP A O 1
ATOM 726 N N . GLY A 1 91 ? 0.505 -3.794 -3.075 1.00 98.06 91 GLY A N 1
ATOM 727 C CA . GLY A 1 91 ? 0.293 -4.696 -4.208 1.00 98.06 91 GLY A CA 1
ATOM 728 C C . GLY A 1 91 ? 0.585 -4.034 -5.561 1.00 98.06 91 GLY A C 1
ATOM 729 O O . GLY A 1 91 ? 1.152 -4.658 -6.472 1.00 98.06 91 GLY A O 1
ATOM 730 N N . ARG A 1 92 ? 0.261 -2.742 -5.697 1.00 97.88 92 ARG A N 1
ATOM 731 C CA . ARG A 1 92 ? 0.599 -1.959 -6.891 1.00 97.88 92 ARG A CA 1
ATOM 732 C C . ARG A 1 92 ? 2.102 -1.708 -7.013 1.00 97.88 92 ARG A C 1
ATOM 734 O O . ARG A 1 92 ? 2.632 -1.856 -8.114 1.00 97.88 92 ARG A O 1
ATOM 741 N N . LEU A 1 93 ? 2.790 -1.380 -5.920 1.00 97.75 93 LEU A N 1
ATOM 742 C CA . LEU A 1 93 ? 4.248 -1.228 -5.898 1.00 97.75 93 LEU A CA 1
ATOM 743 C C . LEU A 1 93 ? 4.952 -2.512 -6.332 1.00 97.75 93 LEU A C 1
ATOM 745 O O . LEU A 1 93 ? 5.761 -2.465 -7.255 1.00 97.75 93 LEU A O 1
ATOM 749 N N . VAL A 1 94 ? 4.570 -3.663 -5.774 1.00 97.44 94 VAL A N 1
ATOM 750 C CA . VAL A 1 94 ? 5.116 -4.974 -6.170 1.00 97.44 94 VAL A CA 1
ATOM 751 C C . VAL A 1 94 ? 4.935 -5.226 -7.671 1.00 97.44 94 VAL A C 1
ATOM 753 O O . VAL A 1 94 ? 5.809 -5.785 -8.337 1.00 97.44 94 VAL A O 1
ATOM 756 N N . SER A 1 95 ? 3.798 -4.816 -8.232 1.00 97.75 95 SER A N 1
ATOM 757 C CA . SER A 1 95 ? 3.524 -4.963 -9.665 1.00 97.75 95 SER A CA 1
ATOM 758 C C . SER A 1 95 ? 4.401 -4.045 -10.525 1.00 97.75 95 SER A C 1
ATOM 760 O O . SER A 1 95 ? 4.887 -4.474 -11.572 1.00 97.75 95 SER A O 1
ATOM 762 N N . LEU A 1 96 ? 4.649 -2.811 -10.079 1.00 97.75 96 LEU A N 1
ATOM 763 C CA . LEU A 1 96 ? 5.532 -1.856 -10.756 1.00 97.75 96 LEU A CA 1
ATOM 764 C C . LEU A 1 96 ? 7.007 -2.265 -10.662 1.00 97.75 96 LEU A C 1
ATOM 766 O O . LEU A 1 96 ? 7.727 -2.175 -11.650 1.00 97.75 96 LEU A O 1
ATOM 770 N N . GLU A 1 97 ? 7.451 -2.794 -9.525 1.00 95.50 97 GLU A N 1
ATOM 771 C CA . GLU A 1 97 ? 8.807 -3.332 -9.369 1.00 95.50 97 GLU A CA 1
ATOM 772 C C . GLU A 1 97 ? 9.049 -4.528 -10.299 1.00 95.50 97 GLU A C 1
ATOM 774 O O . GLU A 1 97 ? 10.112 -4.645 -10.907 1.00 95.50 97 GLU A O 1
ATOM 779 N N . LYS A 1 98 ? 8.043 -5.392 -10.487 1.00 97.06 98 LYS A N 1
ATOM 780 C CA . LYS A 1 98 ? 8.097 -6.448 -11.512 1.00 97.06 98 LYS A CA 1
ATOM 781 C C . LYS A 1 98 ? 8.168 -5.875 -12.928 1.00 97.06 98 LYS A C 1
ATOM 783 O O . LYS A 1 98 ? 8.830 -6.469 -13.774 1.00 97.06 98 LYS A O 1
ATOM 788 N N . ALA A 1 99 ? 7.490 -4.760 -13.199 1.00 96.12 99 ALA A N 1
ATOM 789 C CA . ALA A 1 99 ? 7.567 -4.091 -14.495 1.00 96.12 99 ALA A CA 1
ATOM 790 C C . ALA A 1 99 ? 8.965 -3.504 -14.754 1.00 96.12 99 ALA A C 1
ATOM 792 O O . ALA A 1 99 ? 9.467 -3.670 -15.860 1.00 96.12 99 ALA A O 1
ATOM 793 N N . LEU A 1 100 ? 9.624 -2.916 -13.744 1.00 95.25 100 LEU A N 1
ATOM 794 C CA . LEU A 1 100 ? 11.016 -2.459 -13.869 1.00 95.25 100 LEU A CA 1
ATOM 795 C C . LEU A 1 100 ? 11.961 -3.604 -14.230 1.00 95.25 100 LEU A C 1
ATOM 797 O O . LEU A 1 100 ? 12.694 -3.484 -15.201 1.00 95.25 100 LEU A O 1
ATOM 801 N N . ARG A 1 101 ? 11.870 -4.745 -13.534 1.00 94.69 101 ARG A N 1
ATOM 802 C CA . ARG A 1 101 ? 12.717 -5.911 -13.848 1.00 94.69 101 ARG A CA 1
ATOM 803 C C . ARG A 1 101 ? 12.562 -6.375 -15.297 1.00 94.69 101 ARG A C 1
ATOM 805 O O . ARG A 1 101 ? 13.543 -6.713 -15.938 1.00 94.69 101 ARG A O 1
ATOM 812 N N . ARG A 1 102 ? 11.338 -6.346 -15.835 1.00 94.75 102 ARG A N 1
ATOM 813 C CA . ARG A 1 102 ? 11.098 -6.677 -17.251 1.00 94.75 102 ARG A CA 1
ATOM 814 C C . ARG A 1 102 ? 11.726 -5.662 -18.203 1.00 94.75 102 ARG A C 1
ATOM 816 O O . ARG A 1 102 ? 12.232 -6.058 -19.242 1.00 94.75 102 ARG A O 1
ATOM 823 N N . LEU A 1 103 ? 11.693 -4.373 -17.862 1.00 93.94 103 LEU A N 1
ATOM 824 C CA . LEU A 1 103 ? 12.362 -3.338 -18.654 1.00 93.94 103 LEU A CA 1
ATOM 825 C C . LEU A 1 103 ? 13.887 -3.505 -18.627 1.00 93.94 103 LEU A C 1
ATOM 827 O O . LEU A 1 103 ? 14.529 -3.288 -19.654 1.00 93.94 103 LEU A O 1
ATOM 831 N N . ASP A 1 104 ? 14.450 -3.926 -17.492 1.00 91.44 104 ASP A N 1
ATOM 832 C CA . ASP A 1 104 ? 15.872 -4.259 -17.372 1.00 91.44 104 ASP A CA 1
ATOM 833 C C . ASP A 1 104 ? 16.234 -5.465 -18.256 1.00 91.44 104 ASP A C 1
ATOM 835 O O . ASP A 1 104 ? 17.208 -5.405 -19.010 1.00 91.44 104 ASP A O 1
ATOM 839 N N . ASP A 1 105 ? 15.410 -6.520 -18.245 1.00 92.44 105 ASP A N 1
ATOM 840 C CA . ASP A 1 105 ? 15.568 -7.686 -19.124 1.00 92.44 105 ASP A CA 1
ATOM 841 C C . ASP A 1 105 ? 15.481 -7.287 -20.611 1.00 92.44 105 ASP A C 1
ATOM 843 O O . ASP A 1 105 ? 16.331 -7.668 -21.422 1.00 92.44 105 ASP A O 1
ATOM 847 N N . ASP A 1 106 ? 14.492 -6.469 -20.989 1.00 90.31 106 ASP A N 1
ATOM 848 C CA . ASP A 1 106 ? 14.324 -5.968 -22.359 1.00 90.31 106 ASP A CA 1
ATOM 849 C C . ASP A 1 106 ? 15.540 -5.143 -22.811 1.00 90.31 106 ASP A C 1
ATOM 851 O O . ASP A 1 106 ? 16.013 -5.276 -23.948 1.00 90.31 106 ASP A O 1
ATOM 855 N N . LEU A 1 107 ? 16.084 -4.307 -21.920 1.00 89.88 107 LEU A N 1
ATOM 856 C CA . LEU A 1 107 ? 17.289 -3.525 -22.178 1.00 89.88 107 LEU A CA 1
ATOM 857 C C . LEU A 1 107 ? 18.519 -4.428 -22.344 1.00 89.88 107 LEU A C 1
ATOM 859 O O . LEU A 1 107 ? 19.315 -4.231 -23.271 1.00 89.88 107 LEU A O 1
ATOM 863 N N . TYR A 1 108 ? 18.665 -5.444 -21.496 1.00 88.69 108 TYR A N 1
ATOM 864 C CA . TYR A 1 108 ? 19.730 -6.440 -21.594 1.00 88.69 108 TYR A CA 1
ATOM 865 C C . TYR A 1 108 ? 19.667 -7.200 -22.929 1.00 88.69 108 TYR A C 1
ATOM 867 O O . TYR A 1 108 ? 20.663 -7.310 -23.650 1.00 88.69 108 TYR A O 1
ATOM 875 N N . HIS A 1 109 ? 18.480 -7.647 -23.339 1.00 88.06 109 HIS A N 1
ATOM 876 C CA . HIS A 1 109 ? 18.296 -8.322 -24.623 1.00 88.06 109 HIS A CA 1
ATOM 877 C C . HIS A 1 109 ? 18.577 -7.406 -25.818 1.00 88.06 109 HIS A C 1
ATOM 879 O O . HIS A 1 109 ? 19.230 -7.829 -26.781 1.00 88.06 109 HIS A O 1
ATOM 885 N N . LEU A 1 110 ? 18.131 -6.148 -25.769 1.00 87.62 110 LEU A N 1
ATOM 886 C CA . LEU A 1 110 ? 18.384 -5.172 -26.828 1.00 87.62 110 LEU A CA 1
ATOM 887 C C . LEU A 1 110 ? 19.885 -4.897 -26.986 1.00 87.62 110 LEU A C 1
ATOM 889 O O . LEU A 1 110 ? 20.395 -4.880 -28.111 1.00 87.62 110 LEU A O 1
ATOM 893 N N . THR A 1 111 ? 20.595 -4.708 -25.872 1.00 86.38 111 THR A N 1
ATOM 894 C CA . THR A 1 111 ? 22.037 -4.426 -25.876 1.00 86.38 111 THR A CA 1
ATOM 895 C C . THR A 1 111 ? 22.843 -5.625 -26.368 1.00 86.38 111 THR A C 1
ATOM 897 O O . THR A 1 111 ? 23.702 -5.454 -27.233 1.00 86.38 111 THR A O 1
ATOM 900 N N . ASN A 1 112 ? 22.521 -6.844 -25.934 1.00 84.62 112 ASN A N 1
ATOM 901 C CA . ASN A 1 112 ? 23.191 -8.054 -26.419 1.00 84.62 112 ASN A CA 1
ATOM 902 C C . ASN A 1 112 ? 22.922 -8.343 -27.897 1.00 84.62 112 ASN A C 1
ATOM 904 O O . ASN A 1 112 ? 23.847 -8.683 -28.635 1.00 84.62 112 ASN A O 1
ATOM 908 N N . THR A 1 113 ? 21.689 -8.138 -28.367 1.00 84.69 113 THR A N 1
ATOM 909 C CA . THR A 1 113 ? 21.360 -8.272 -29.796 1.00 84.69 113 THR A CA 1
ATOM 910 C C . THR A 1 113 ? 22.152 -7.267 -30.634 1.00 84.69 113 THR A C 1
ATOM 912 O O . THR A 1 113 ? 22.666 -7.597 -31.708 1.00 84.69 113 THR A O 1
ATOM 915 N N . PHE A 1 114 ? 22.290 -6.032 -30.144 1.00 84.69 114 PHE A N 1
ATOM 916 C CA . PHE A 1 114 ? 23.103 -5.013 -30.799 1.00 84.69 114 PHE A CA 1
ATOM 917 C C . PHE A 1 114 ? 24.588 -5.403 -30.833 1.00 84.69 114 PHE A C 1
ATOM 919 O O . PHE A 1 114 ? 25.183 -5.364 -31.908 1.00 84.69 114 PHE A O 1
ATOM 926 N N . LYS A 1 115 ? 25.165 -5.847 -29.705 1.00 82.44 115 LYS A N 1
ATOM 927 C CA . LYS A 1 115 ? 26.564 -6.306 -29.634 1.00 82.44 115 LYS A CA 1
ATOM 928 C C . LYS A 1 115 ? 26.837 -7.443 -30.621 1.00 82.44 115 LYS A C 1
ATOM 930 O O . LYS A 1 115 ? 27.753 -7.334 -31.434 1.00 82.44 115 LYS A O 1
ATOM 935 N N . TRP A 1 116 ? 25.991 -8.477 -30.614 1.00 74.44 116 TRP A N 1
ATOM 936 C CA . TRP A 1 116 ? 26.115 -9.633 -31.506 1.00 74.44 116 TRP A CA 1
ATOM 937 C C . TRP A 1 116 ? 26.038 -9.238 -32.986 1.00 74.44 116 TRP A C 1
ATOM 939 O O . TRP A 1 116 ? 26.910 -9.601 -33.771 1.00 74.44 116 TRP A O 1
ATOM 949 N N . SER A 1 117 ? 25.041 -8.431 -33.365 1.00 81.12 117 SER A N 1
ATOM 950 C CA . SER A 1 117 ? 24.859 -7.997 -34.761 1.00 81.12 117 SER A CA 1
ATOM 951 C C . SER A 1 117 ? 25.983 -7.104 -35.301 1.00 81.12 117 SER A C 1
ATOM 953 O O . SER A 1 117 ? 26.094 -6.956 -36.516 1.00 81.12 117 SER A O 1
ATOM 955 N N . HIS A 1 118 ? 26.819 -6.532 -34.430 1.00 81.25 118 HIS A N 1
ATOM 956 C CA . HIS A 1 118 ? 27.916 -5.636 -34.809 1.00 81.25 118 HIS A CA 1
ATOM 957 C C . HIS A 1 118 ? 29.302 -6.197 -34.453 1.00 81.25 118 HIS A C 1
ATOM 959 O O . HIS A 1 118 ? 30.287 -5.468 -34.534 1.00 81.25 118 HIS A O 1
ATOM 965 N N . GLY A 1 119 ? 29.396 -7.479 -34.072 1.00 76.88 119 GLY A N 1
ATOM 966 C CA . GLY A 1 119 ? 30.670 -8.135 -33.757 1.00 76.88 119 GLY A CA 1
ATOM 967 C C . GLY A 1 119 ? 31.410 -7.528 -32.560 1.00 76.88 119 GLY A C 1
ATOM 968 O O . GLY A 1 119 ? 32.630 -7.646 -32.471 1.00 76.88 119 GLY A O 1
ATOM 969 N N . LEU A 1 120 ? 30.691 -6.857 -31.656 1.00 74.00 120 LEU A N 1
ATOM 970 C CA . LEU A 1 120 ? 31.260 -6.315 -30.426 1.00 74.00 120 LEU A CA 1
ATOM 971 C C . LEU A 1 120 ? 31.365 -7.438 -29.390 1.00 74.00 120 LEU A C 1
ATOM 973 O O . LEU A 1 120 ? 30.432 -8.230 -29.240 1.00 74.00 120 LEU A O 1
ATOM 977 N N . ALA A 1 121 ? 32.483 -7.499 -28.663 1.00 69.00 121 ALA A N 1
ATOM 978 C CA . ALA A 1 121 ? 32.663 -8.474 -27.594 1.00 69.00 121 ALA A CA 1
ATOM 979 C C . ALA A 1 121 ? 31.539 -8.333 -26.550 1.00 69.00 121 ALA A C 1
ATOM 981 O O . ALA A 1 121 ? 31.245 -7.235 -26.065 1.00 69.00 121 ALA A O 1
ATOM 982 N N . ILE A 1 122 ? 30.892 -9.450 -26.210 1.00 60.38 122 ILE A N 1
ATOM 983 C CA . ILE A 1 122 ? 29.980 -9.508 -25.069 1.00 60.38 122 ILE A CA 1
ATOM 984 C C . ILE A 1 122 ? 30.869 -9.623 -23.835 1.00 60.38 122 ILE A C 1
ATOM 986 O O . ILE A 1 122 ? 31.241 -10.715 -23.426 1.00 60.38 122 ILE A O 1
ATOM 990 N N . GLU A 1 123 ? 31.284 -8.487 -23.284 1.00 61.31 123 GLU A N 1
ATOM 991 C CA . GLU A 1 123 ? 31.834 -8.485 -21.933 1.00 61.31 123 GLU A CA 1
ATOM 992 C C . GLU A 1 123 ? 30.671 -8.733 -20.968 1.00 61.31 123 GLU A C 1
ATOM 994 O O . GLU A 1 123 ? 29.766 -7.897 -20.859 1.00 61.31 123 GLU A O 1
ATOM 999 N N . ASP A 1 124 ? 30.667 -9.912 -20.338 1.00 52.78 124 ASP A N 1
ATOM 1000 C CA . ASP A 1 124 ? 29.761 -10.264 -19.246 1.00 52.78 124 ASP A CA 1
ATOM 1001 C C . ASP A 1 124 ? 30.021 -9.307 -18.086 1.00 52.78 124 ASP A C 1
ATOM 1003 O O . ASP A 1 124 ? 30.945 -9.474 -17.291 1.00 52.78 124 ASP A O 1
ATOM 1007 N N . THR A 1 125 ? 29.217 -8.254 -18.000 1.00 48.28 125 THR A N 1
ATOM 1008 C CA . THR A 1 125 ? 29.174 -7.416 -16.807 1.00 48.28 125 THR A CA 1
ATOM 1009 C C . THR A 1 125 ? 28.111 -8.013 -15.899 1.00 48.28 125 THR A C 1
ATOM 1011 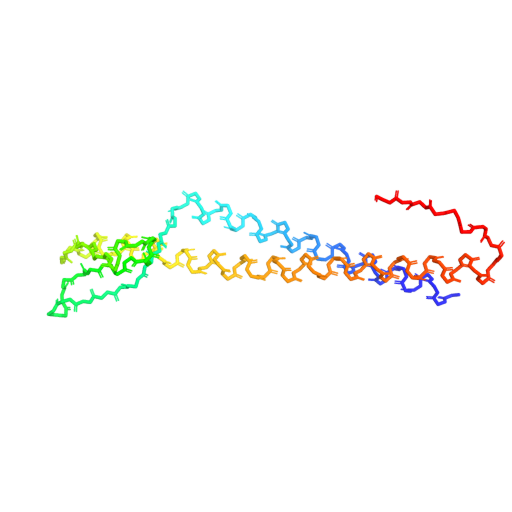O O . THR A 1 125 ? 26.935 -7.672 -15.985 1.00 48.28 125 THR A O 1
ATOM 1014 N N . THR A 1 126 ? 28.518 -8.987 -15.086 1.00 41.06 126 THR A N 1
ATOM 1015 C CA . THR A 1 126 ? 27.734 -9.458 -13.938 1.00 41.06 126 THR A CA 1
ATOM 1016 C C . THR A 1 126 ? 27.408 -8.265 -13.037 1.00 41.06 126 THR A C 1
ATOM 1018 O O . THR A 1 126 ? 28.328 -7.588 -12.575 1.00 41.06 126 THR A O 1
ATOM 1021 N N . LEU A 1 127 ? 26.111 -8.009 -12.839 1.00 39.25 127 LEU A N 1
ATOM 1022 C CA . LEU A 1 127 ? 25.565 -7.132 -11.798 1.00 39.25 127 LEU A CA 1
ATOM 1023 C C . LEU A 1 127 ? 25.535 -7.858 -10.451 1.00 39.25 127 LEU A C 1
ATOM 1025 O O . LEU A 1 127 ? 25.192 -9.063 -10.449 1.00 39.25 127 LEU A O 1
#

Foldseek 3Di:
DVLVVLVVVLVVLLVVLVVLLVVLVVLLVVLVVLAADAFDWDDDVNAWTWGFHPDDPPPPIDIHTQGRDPVSVVSNVSNHVSNVVSVVSVVVSVVSVVVNVVSVVVVVVSVVVVCVVVVHDPPPPDD

Radius of gyration: 24.16 Å; chains: 1; bounding box: 59×30×60 Å

Sequence (127 aa):
MKVLKSLASIQAQYEAVVREIESLKVKQNALKKAGIDYGTPNYKQGRYLRIVRPATDERGRQFEYIGADPEKQQVVLSAIERGKEYDELDGRLVSLEKALRRLDDDLYHLTNTFKWSHGLAIEDTTL

Secondary structure (DSSP, 8-state):
-HHHHHHHHHHHHHHHHHHHHHHHHHHHHHHHHT-----EEEEETTTEEEEE----GGG---EEEEES-HHHHHHHHHHHHHHHHHHHHHHHHHHHHHHHHHHHHHHHHHHHHHHHHTT--------